Protein AF-A0A930A624-F1 (afdb_monomer)

Structure (mmCIF, N/CA/C/O backbone):
data_AF-A0A930A624-F1
#
_entry.id   AF-A0A930A624-F1
#
loop_
_atom_site.group_PDB
_atom_site.id
_atom_site.type_symbol
_atom_site.label_atom_id
_atom_site.label_alt_id
_atom_site.label_comp_id
_atom_site.label_asym_id
_atom_site.label_entity_id
_atom_site.label_seq_id
_atom_site.pdbx_PDB_ins_code
_atom_site.Cartn_x
_atom_site.Cartn_y
_atom_site.Cartn_z
_atom_site.occupancy
_atom_site.B_iso_or_equiv
_atom_site.auth_seq_id
_atom_site.auth_comp_id
_atom_site.auth_asym_id
_atom_site.auth_atom_id
_atom_site.pdbx_PDB_model_num
ATOM 1 N N . ASP A 1 1 ? 19.246 -5.053 -31.005 1.00 56.16 1 ASP A N 1
ATOM 2 C CA . ASP A 1 1 ? 19.132 -6.468 -31.396 1.00 56.16 1 ASP A CA 1
ATOM 3 C C . ASP A 1 1 ? 17.649 -6.793 -31.431 1.00 56.16 1 ASP A C 1
ATOM 5 O O . ASP A 1 1 ? 16.862 -6.047 -30.855 1.00 56.16 1 ASP A O 1
ATOM 9 N N . ASP A 1 2 ? 17.255 -7.890 -32.058 1.00 56.75 2 ASP A N 1
ATOM 10 C CA . ASP A 1 2 ? 15.862 -8.357 -32.020 1.00 56.75 2 ASP A CA 1
ATOM 11 C C . ASP A 1 2 ? 15.503 -8.996 -30.658 1.00 56.75 2 ASP A C 1
ATOM 13 O O . ASP A 1 2 ? 14.568 -9.784 -30.553 1.00 56.75 2 ASP A O 1
ATOM 17 N N . LYS A 1 3 ? 16.275 -8.694 -29.598 1.00 69.56 3 LYS A N 1
ATOM 18 C CA . LYS A 1 3 ? 16.177 -9.294 -28.258 1.00 69.56 3 LYS A CA 1
ATOM 19 C C . LYS A 1 3 ? 15.838 -8.288 -27.156 1.00 69.56 3 LYS A C 1
ATOM 21 O O . LYS A 1 3 ? 15.895 -8.645 -25.984 1.00 69.56 3 LYS A O 1
ATOM 26 N N . GLY A 1 4 ? 15.466 -7.054 -27.501 1.00 76.56 4 GLY A N 1
ATOM 27 C CA . GLY A 1 4 ? 15.007 -6.081 -26.509 1.00 76.56 4 GLY A CA 1
ATOM 28 C C . GLY A 1 4 ? 16.086 -5.710 -25.489 1.00 76.56 4 GLY A C 1
ATOM 29 O O . GLY A 1 4 ? 15.807 -5.646 -24.294 1.00 76.56 4 GLY A O 1
ATOM 30 N N . ARG A 1 5 ? 17.330 -5.490 -25.936 1.00 82.69 5 ARG A N 1
ATOM 31 C CA . ARG A 1 5 ? 18.436 -5.071 -25.059 1.00 82.69 5 ARG A CA 1
ATOM 32 C C . ARG A 1 5 ? 18.099 -3.780 -24.297 1.00 82.69 5 ARG A C 1
ATOM 34 O O . ARG A 1 5 ? 18.135 -2.685 -24.854 1.00 82.69 5 ARG A O 1
ATOM 41 N N . VAL A 1 6 ? 17.816 -3.913 -23.003 1.00 83.69 6 VAL A N 1
ATOM 42 C CA . VAL A 1 6 ? 17.619 -2.788 -22.083 1.00 83.69 6 VAL A CA 1
ATOM 43 C C . VAL A 1 6 ? 18.981 -2.316 -21.572 1.00 83.69 6 VAL A C 1
ATOM 45 O O . VAL A 1 6 ? 19.719 -3.089 -20.968 1.00 83.69 6 VAL A O 1
ATOM 48 N N . LEU A 1 7 ? 19.320 -1.046 -21.812 1.00 89.31 7 LEU A N 1
ATOM 49 C CA . LEU A 1 7 ? 20.556 -0.431 -21.298 1.00 89.31 7 LEU A CA 1
ATOM 50 C C . LEU A 1 7 ? 20.401 0.073 -19.854 1.00 89.31 7 LEU A C 1
ATOM 52 O O . LEU A 1 7 ? 21.366 0.071 -19.095 1.00 89.31 7 LEU A O 1
ATOM 56 N N . ARG A 1 8 ? 19.192 0.507 -19.471 1.00 91.25 8 ARG A N 1
ATOM 57 C CA . ARG A 1 8 ? 18.856 0.992 -18.124 1.00 91.25 8 ARG A CA 1
ATOM 58 C C . ARG A 1 8 ? 17.370 0.795 -17.841 1.00 91.25 8 ARG A C 1
ATOM 60 O O . ARG A 1 8 ? 16.536 1.115 -18.684 1.00 91.25 8 ARG A O 1
ATOM 67 N N . GLN A 1 9 ? 17.053 0.325 -16.638 1.00 91.38 9 GLN A N 1
ATOM 68 C CA . GLN A 1 9 ? 15.689 0.198 -16.136 1.00 91.38 9 GLN A CA 1
ATOM 69 C C . GLN A 1 9 ? 15.609 0.799 -14.735 1.00 91.38 9 GLN A C 1
ATOM 71 O O . GLN A 1 9 ? 16.284 0.346 -13.819 1.00 91.38 9 GLN A O 1
ATOM 76 N N . GLU A 1 10 ? 14.775 1.822 -14.577 1.00 95.75 10 GLU A N 1
ATOM 77 C CA . GLU A 1 10 ? 14.554 2.497 -13.288 1.00 95.75 10 GLU A CA 1
ATOM 78 C C . GLU A 1 10 ? 13.229 2.091 -12.642 1.00 95.75 10 GLU A C 1
ATOM 80 O O . GLU A 1 10 ? 13.035 2.236 -11.438 1.00 95.75 10 GLU A O 1
ATOM 85 N N . ARG A 1 11 ? 12.292 1.596 -13.457 1.00 92.81 11 ARG A N 1
ATOM 86 C CA . ARG A 1 11 ? 10.931 1.278 -13.037 1.00 92.81 11 ARG A CA 1
ATOM 87 C C . ARG A 1 11 ? 10.823 -0.201 -12.706 1.00 92.81 11 ARG A C 1
ATOM 89 O O . ARG A 1 11 ? 11.159 -1.060 -13.524 1.00 92.81 11 ARG A O 1
ATOM 96 N N . PHE A 1 12 ? 10.307 -0.478 -11.518 1.00 92.69 12 PHE A N 1
ATOM 97 C CA . PHE A 1 12 ? 9.934 -1.823 -11.113 1.00 92.69 12 PHE A CA 1
ATOM 98 C C . PHE A 1 12 ? 8.630 -2.250 -11.797 1.00 92.69 12 PHE A C 1
ATOM 100 O O . PHE A 1 12 ? 7.673 -1.479 -11.870 1.00 92.69 12 PHE A O 1
ATOM 107 N N . SER A 1 13 ? 8.589 -3.499 -12.255 1.00 92.25 13 SER A N 1
ATOM 108 C CA . SER A 1 13 ? 7.381 -4.175 -12.723 1.00 92.25 13 SER A CA 1
ATOM 109 C C . SER A 1 13 ? 7.362 -5.582 -12.139 1.00 92.25 13 SER A C 1
ATOM 111 O O . SER A 1 13 ? 8.307 -6.344 -12.341 1.00 92.25 13 SER A O 1
ATOM 113 N N . GLY A 1 14 ? 6.306 -5.930 -11.416 1.00 93.81 14 GLY A N 1
ATOM 114 C CA . GLY A 1 14 ? 6.192 -7.223 -10.756 1.00 93.81 14 GLY A CA 1
ATOM 115 C C . GLY A 1 14 ? 5.014 -7.254 -9.792 1.00 93.81 14 GLY A C 1
ATOM 116 O O . GLY A 1 14 ? 4.252 -6.294 -9.693 1.00 93.81 14 GLY A O 1
ATOM 117 N N . SER A 1 15 ? 4.874 -8.366 -9.077 1.00 96.38 15 SER A N 1
ATOM 118 C CA . SER A 1 15 ? 3.862 -8.501 -8.026 1.00 96.38 15 SER A CA 1
ATOM 119 C C . SER A 1 15 ? 4.308 -7.775 -6.755 1.00 96.38 15 SER A C 1
ATOM 121 O O . SER A 1 15 ? 5.484 -7.810 -6.395 1.00 96.38 15 SER A O 1
ATOM 123 N N . THR A 1 16 ? 3.375 -7.127 -6.060 1.00 94.56 16 THR A N 1
ATOM 124 C CA . THR A 1 16 ? 3.627 -6.472 -4.771 1.00 94.56 16 THR A CA 1
ATOM 125 C C . THR A 1 16 ? 2.442 -6.689 -3.835 1.00 94.56 16 THR A C 1
ATOM 127 O O . THR A 1 16 ? 1.302 -6.744 -4.286 1.00 94.56 16 THR A O 1
ATOM 130 N N . SER A 1 17 ? 2.717 -6.830 -2.539 1.00 96.50 17 SER A N 1
ATOM 131 C CA . SER A 1 17 ? 1.712 -6.922 -1.480 1.00 96.50 17 SER A CA 1
ATOM 132 C C . SER A 1 17 ? 2.183 -6.099 -0.284 1.00 96.50 17 SER A C 1
ATOM 134 O O . SER A 1 17 ? 3.375 -6.090 0.035 1.00 96.50 17 SER A O 1
ATOM 136 N N . ARG A 1 18 ? 1.263 -5.363 0.341 1.00 95.12 18 ARG A N 1
ATOM 137 C CA . ARG A 1 18 ? 1.508 -4.530 1.524 1.00 95.12 18 ARG A CA 1
ATOM 138 C C . ARG A 1 18 ? 0.332 -4.679 2.480 1.00 95.12 18 ARG A C 1
ATOM 140 O O . ARG A 1 18 ? -0.812 -4.650 2.039 1.00 95.12 18 ARG A O 1
ATOM 147 N N . THR A 1 19 ? 0.628 -4.774 3.770 1.00 95.00 19 THR A N 1
ATOM 148 C CA . THR A 1 19 ? -0.367 -4.931 4.837 1.00 95.00 19 THR A CA 1
ATOM 149 C C . THR A 1 19 ? -0.221 -3.787 5.831 1.00 95.00 19 THR A C 1
ATOM 151 O O . THR A 1 19 ? 0.898 -3.450 6.218 1.00 95.00 19 THR A O 1
ATOM 154 N N . PHE A 1 20 ? -1.343 -3.208 6.253 1.00 91.00 20 PHE A N 1
ATOM 155 C CA . PHE A 1 20 ? -1.401 -2.148 7.256 1.00 91.00 20 PHE A CA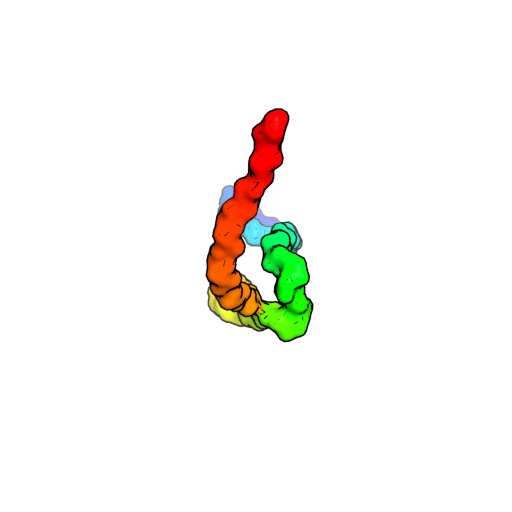 1
ATOM 156 C C . PHE A 1 20 ? -2.348 -2.573 8.377 1.00 91.00 20 PHE A C 1
ATOM 158 O O . PHE A 1 20 ? -3.410 -3.126 8.106 1.00 91.00 20 PHE A O 1
ATOM 165 N N . TYR A 1 21 ? -1.966 -2.313 9.626 1.00 90.75 21 TYR A N 1
ATOM 166 C CA . TYR A 1 21 ? -2.871 -2.452 10.763 1.00 90.75 21 TYR A CA 1
ATOM 167 C C . TYR A 1 21 ? -3.694 -1.170 10.904 1.00 90.75 21 TYR A C 1
ATOM 169 O O . TYR A 1 21 ? -3.120 -0.083 10.963 1.00 90.75 21 TYR A O 1
ATOM 177 N N . VAL A 1 22 ? -5.020 -1.299 10.939 1.00 87.38 22 VAL A N 1
ATOM 178 C CA . VAL A 1 22 ? -5.963 -0.163 10.935 1.00 87.38 22 VAL A CA 1
ATOM 179 C C . VAL A 1 22 ? -6.797 -0.063 12.216 1.00 87.38 22 VAL A C 1
ATOM 181 O O . VAL A 1 22 ? -7.695 0.767 12.294 1.00 87.38 22 VAL A O 1
ATOM 184 N N . GLY A 1 23 ? -6.471 -0.865 13.235 1.00 86.25 23 GLY A N 1
ATOM 185 C CA . GLY A 1 23 ? -7.233 -0.949 14.481 1.00 86.25 23 GLY A CA 1
ATOM 186 C C . GLY A 1 23 ? -8.426 -1.903 14.396 1.00 86.25 23 GLY A C 1
ATOM 187 O O . GLY A 1 23 ? -8.850 -2.303 13.314 1.00 86.25 23 GLY A O 1
ATOM 188 N N . ASP A 1 24 ? -8.968 -2.257 15.560 1.00 84.81 24 ASP A N 1
ATOM 189 C CA . ASP A 1 24 ? -10.016 -3.281 15.691 1.00 84.81 24 ASP A CA 1
ATOM 190 C C . ASP A 1 24 ? -11.439 -2.743 15.456 1.00 84.81 24 ASP A C 1
ATOM 192 O O . ASP A 1 24 ? -12.391 -3.515 15.350 1.00 84.81 24 ASP A O 1
ATOM 196 N N . ALA A 1 25 ? -11.616 -1.419 15.409 1.00 83.19 25 ALA A N 1
ATOM 197 C CA . ALA A 1 25 ? -12.934 -0.802 15.251 1.00 83.19 25 ALA A CA 1
ATOM 198 C C . ALA A 1 25 ? -13.389 -0.689 13.788 1.00 83.19 25 ALA A C 1
ATOM 200 O O . ALA A 1 25 ? -14.568 -0.435 13.534 1.00 83.19 25 ALA A O 1
ATOM 201 N N . ILE A 1 26 ? -12.470 -0.856 12.834 1.00 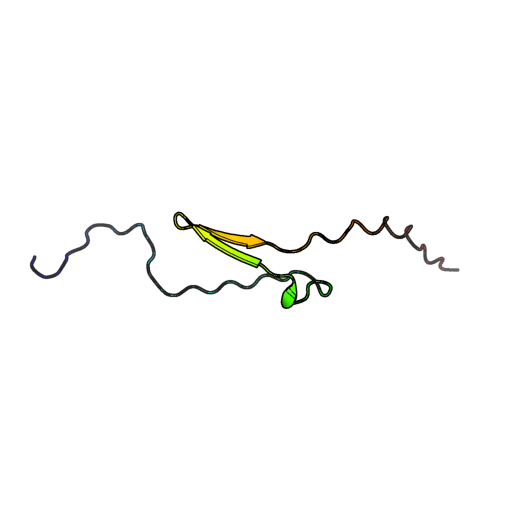84.31 26 ILE A N 1
ATOM 202 C CA . ILE A 1 26 ? -12.769 -0.781 11.405 1.00 84.31 26 ILE A CA 1
ATOM 203 C C . ILE A 1 26 ? -13.386 -2.103 10.965 1.00 84.31 26 ILE A C 1
ATOM 205 O O . ILE A 1 26 ? -12.786 -3.165 11.117 1.00 84.31 26 ILE A O 1
ATOM 209 N N . LYS A 1 27 ? -14.586 -2.034 10.391 1.00 83.75 27 LYS A N 1
ATOM 210 C CA . LYS A 1 27 ? -15.245 -3.188 9.779 1.00 83.75 27 LYS A CA 1
ATOM 211 C C . LYS A 1 27 ? -14.961 -3.221 8.287 1.00 83.75 27 LYS A C 1
ATOM 213 O O . LYS A 1 27 ? -14.889 -2.176 7.644 1.00 83.75 27 LYS A O 1
ATOM 218 N N . ASP A 1 28 ? -14.927 -4.423 7.722 1.00 82.25 28 ASP A N 1
ATOM 219 C CA . ASP A 1 28 ? -14.726 -4.644 6.284 1.00 82.25 28 ASP A CA 1
ATOM 220 C C . ASP A 1 28 ? -15.738 -3.881 5.413 1.00 82.25 28 ASP A C 1
ATOM 222 O O . ASP A 1 28 ? -15.407 -3.439 4.316 1.00 82.25 28 ASP A O 1
ATOM 226 N N . THR A 1 29 ? -16.965 -3.686 5.909 1.00 85.00 29 THR A N 1
ATOM 227 C CA . THR A 1 29 ? -18.040 -2.968 5.203 1.00 85.00 29 THR A CA 1
ATOM 228 C C . THR A 1 29 ? -17.791 -1.473 5.052 1.00 85.00 29 THR A C 1
ATOM 230 O O . THR A 1 29 ? -18.407 -0.845 4.195 1.00 85.00 29 THR A O 1
ATOM 233 N N . ASP A 1 30 ? -16.920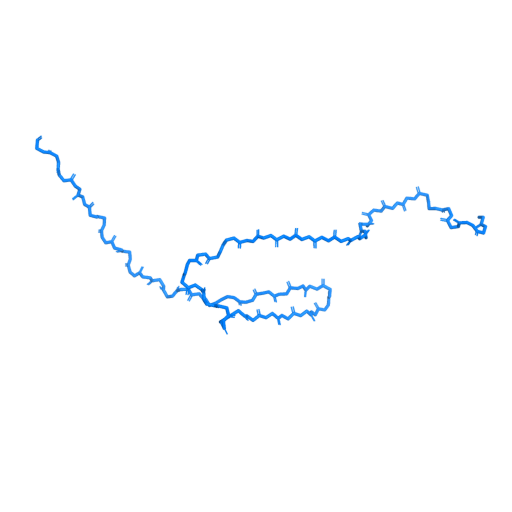 -0.900 5.880 1.00 84.44 30 ASP A N 1
ATOM 234 C CA . ASP A 1 30 ? -16.704 0.545 5.933 1.00 84.44 30 ASP A CA 1
ATOM 235 C C . ASP A 1 30 ? -15.492 0.972 5.084 1.00 84.44 30 ASP A C 1
ATOM 237 O O . A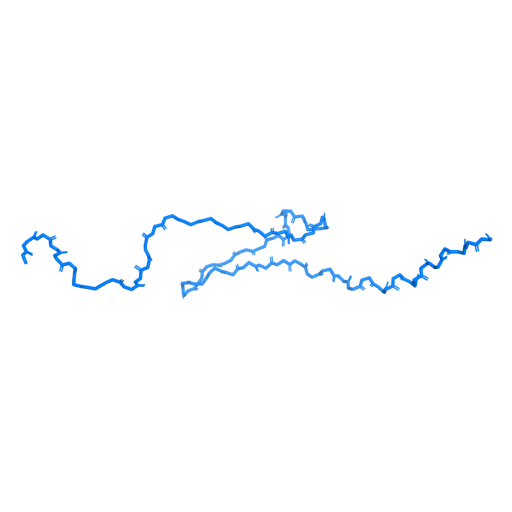SP A 1 30 ? -15.235 2.165 4.901 1.00 84.44 30 ASP A O 1
ATOM 241 N N . ILE A 1 31 ? -14.758 0.004 4.524 1.00 90.25 31 ILE A N 1
ATOM 242 C CA . ILE A 1 31 ? -13.573 0.230 3.696 1.00 90.25 31 ILE A CA 1
ATOM 243 C C . ILE A 1 31 ? -13.998 0.488 2.251 1.00 90.25 31 ILE A C 1
ATOM 245 O O . ILE A 1 31 ? -14.587 -0.369 1.594 1.00 90.25 31 ILE A O 1
ATOM 249 N N . HIS A 1 32 ? -13.631 1.655 1.726 1.00 92.50 32 HIS A N 1
ATOM 250 C CA . HIS A 1 32 ? -13.891 2.028 0.337 1.00 92.50 32 HIS A CA 1
ATOM 251 C C . HIS A 1 32 ? -12.572 2.198 -0.418 1.00 92.50 32 HIS A C 1
ATOM 253 O O . HIS A 1 32 ? -11.591 2.707 0.123 1.00 92.50 32 HIS A O 1
ATOM 259 N N . ALA A 1 33 ? -12.529 1.775 -1.682 1.00 95.25 33 ALA A N 1
ATOM 260 C CA . ALA A 1 33 ? -11.331 1.875 -2.509 1.00 95.25 33 ALA A CA 1
ATOM 261 C C . ALA A 1 33 ? -11.656 2.397 -3.911 1.00 95.25 33 ALA A C 1
ATOM 263 O O . ALA A 1 33 ? -12.682 2.057 -4.497 1.00 95.25 33 ALA A O 1
ATOM 264 N N . SER A 1 34 ? -10.752 3.205 -4.460 1.00 97.12 34 SER A N 1
ATOM 265 C CA . SER A 1 34 ? -10.815 3.693 -5.838 1.00 97.12 34 SER A CA 1
ATOM 266 C C . SER A 1 34 ? -9.425 3.707 -6.466 1.00 97.12 34 SER A C 1
ATOM 268 O O . SER A 1 34 ? -8.417 3.871 -5.776 1.00 97.12 34 SER A O 1
ATOM 270 N N . PHE A 1 35 ? -9.364 3.503 -7.780 1.00 97.62 35 PHE A N 1
ATOM 271 C CA . PHE A 1 35 ? -8.123 3.559 -8.541 1.00 97.62 35 PHE A CA 1
ATOM 272 C C . PHE A 1 35 ? -8.297 4.502 -9.719 1.00 97.62 35 PHE A C 1
ATOM 274 O O . PHE A 1 35 ? -9.102 4.240 -10.612 1.00 97.62 35 PHE A O 1
ATOM 281 N N . ASP A 1 36 ? -7.539 5.591 -9.706 1.00 98.12 36 ASP A N 1
ATOM 282 C CA . ASP A 1 36 ? -7.578 6.605 -10.750 1.00 98.12 36 ASP A CA 1
ATOM 283 C C . ASP A 1 36 ? -6.180 7.190 -10.971 1.00 98.12 36 ASP A C 1
ATOM 285 O O . ASP A 1 36 ? -5.393 7.324 -10.032 1.00 98.12 36 ASP A O 1
ATOM 289 N N . ASN A 1 37 ? -5.849 7.494 -12.228 1.00 96.69 37 ASN A N 1
ATOM 290 C CA . ASN A 1 37 ? -4.570 8.095 -12.626 1.00 96.69 37 ASN A CA 1
ATOM 291 C C . ASN A 1 37 ? -3.311 7.391 -12.066 1.00 96.69 37 ASN A C 1
ATOM 293 O O . ASN A 1 37 ? -2.298 8.024 -11.768 1.00 96.69 37 ASN A O 1
ATOM 297 N N . GLY A 1 38 ? -3.355 6.060 -11.932 1.00 95.88 38 GLY A N 1
ATOM 298 C CA . GLY A 1 38 ? -2.232 5.264 -11.423 1.00 95.88 38 GLY A CA 1
ATOM 299 C C . GLY A 1 38 ? -2.090 5.256 -9.897 1.00 95.88 38 GLY A C 1
ATOM 300 O O . GLY A 1 38 ? -1.087 4.752 -9.391 1.00 95.88 38 GLY A O 1
ATOM 301 N N . ILE A 1 39 ? -3.072 5.790 -9.166 1.00 97.06 39 ILE A N 1
ATOM 302 C CA . ILE A 1 39 ? -3.071 5.891 -7.706 1.00 97.06 39 ILE A CA 1
ATOM 303 C C . ILE A 1 39 ? -4.214 5.050 -7.141 1.00 97.06 39 ILE A C 1
ATOM 305 O O . ILE A 1 39 ? -5.378 5.247 -7.483 1.00 97.06 39 ILE A O 1
ATOM 309 N N . LEU A 1 40 ? -3.878 4.127 -6.239 1.00 96.56 40 LEU A N 1
ATOM 310 C CA . LEU A 1 40 ? -4.851 3.419 -5.411 1.00 96.56 40 LEU A CA 1
ATOM 311 C C . LEU A 1 40 ? -5.130 4.252 -4.158 1.00 96.56 40 LEU A C 1
ATOM 313 O O . LEU A 1 40 ? -4.222 4.480 -3.358 1.00 96.56 40 LEU A O 1
ATOM 317 N N . LYS A 1 41 ? -6.378 4.688 -3.984 1.00 96.06 41 LYS A N 1
ATOM 318 C CA . LYS A 1 41 ? -6.853 5.395 -2.794 1.00 96.06 41 LYS A CA 1
ATOM 319 C C . LYS A 1 41 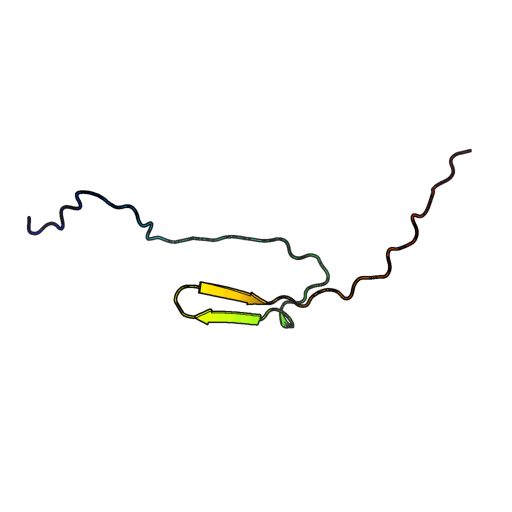? -7.736 4.461 -1.970 1.00 96.06 41 LYS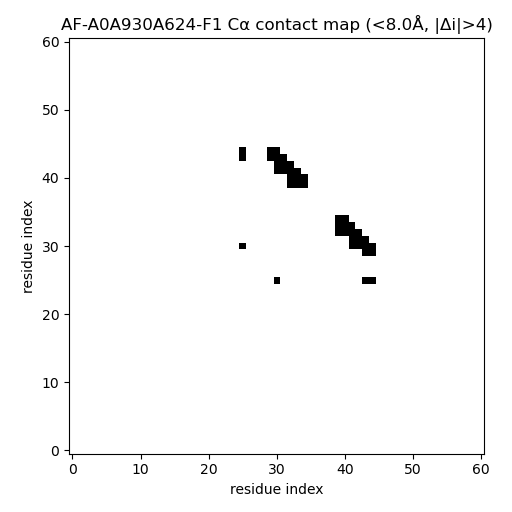 A C 1
ATOM 321 O O . LYS A 1 41 ? -8.696 3.904 -2.497 1.00 96.06 41 LYS A O 1
ATOM 326 N N . ILE A 1 42 ? -7.409 4.313 -0.689 1.00 94.06 42 ILE A N 1
ATOM 327 C CA . ILE A 1 42 ? -8.185 3.547 0.294 1.00 94.06 42 ILE A CA 1
ATOM 328 C C . ILE A 1 42 ? -8.713 4.542 1.328 1.00 94.06 42 ILE A C 1
ATOM 330 O O . ILE A 1 42 ? -7.935 5.299 1.907 1.00 94.06 42 ILE A O 1
ATOM 334 N N . GLU A 1 43 ? -10.025 4.561 1.527 1.00 91.69 43 GLU A N 1
ATOM 335 C CA . GLU A 1 43 ? -10.720 5.418 2.483 1.00 91.69 43 GLU A CA 1
ATOM 336 C C . GLU A 1 43 ? -11.223 4.565 3.650 1.00 91.69 43 GLU A C 1
ATOM 338 O O . GLU A 1 43 ? -11.905 3.557 3.458 1.00 91.69 43 GLU A O 1
ATOM 343 N N . LEU A 1 44 ? -10.844 4.975 4.860 1.00 90.69 44 LEU A N 1
ATOM 344 C CA . LEU A 1 44 ? -11.235 4.351 6.120 1.00 90.69 44 LEU A CA 1
ATOM 345 C C . LEU A 1 44 ? -12.062 5.366 6.917 1.00 90.69 44 LEU A C 1
ATOM 347 O O . LEU A 1 44 ? -11.736 6.559 6.880 1.00 90.69 44 LEU A O 1
ATOM 351 N N . PRO A 1 45 ? -13.106 4.937 7.644 1.00 86.56 45 PRO A N 1
ATOM 352 C CA . PRO A 1 45 ? -13.853 5.836 8.507 1.00 86.56 45 PRO A CA 1
ATOM 353 C C . PRO A 1 45 ? -12.939 6.342 9.625 1.00 86.56 45 PRO A C 1
ATOM 355 O O . PRO A 1 45 ? -12.280 5.569 10.319 1.00 86.56 45 PRO A O 1
ATOM 358 N N . THR A 1 46 ? -12.889 7.656 9.812 1.00 74.12 46 THR A N 1
ATOM 359 C CA . THR A 1 46 ? -12.178 8.241 10.948 1.00 74.12 46 THR A CA 1
ATOM 360 C C . THR A 1 46 ? -12.968 7.924 12.212 1.00 74.12 46 THR A C 1
ATOM 362 O O . THR A 1 46 ? -14.134 8.313 12.314 1.00 74.12 46 THR A O 1
ATOM 365 N N . GLU A 1 47 ? -12.354 7.253 13.189 1.00 66.88 47 GLU A N 1
ATOM 366 C CA . GLU A 1 47 ? -12.951 7.171 14.521 1.00 66.88 47 GLU A CA 1
ATOM 367 C C . GLU A 1 47 ? -13.221 8.599 15.015 1.00 66.88 47 GLU A C 1
ATOM 369 O O 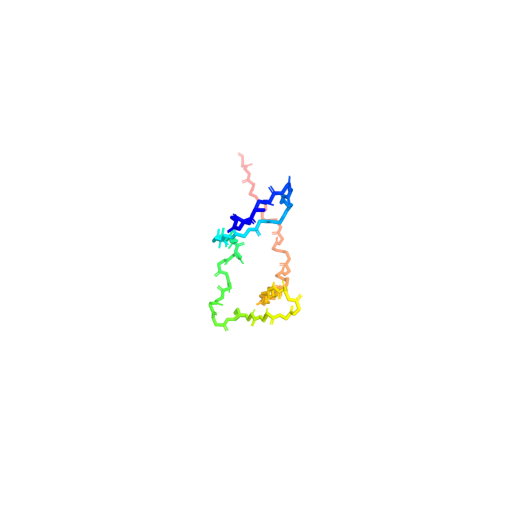. GLU A 1 47 ? -12.330 9.456 15.020 1.00 66.88 47 GLU A O 1
ATOM 374 N N . GLN A 1 48 ? -14.467 8.880 15.410 1.00 57.31 48 GLN A N 1
ATOM 375 C CA . GLN A 1 48 ? -14.759 10.086 16.176 1.00 57.31 48 GLN A CA 1
ATOM 376 C C . GLN A 1 48 ? -13.818 10.067 17.375 1.00 57.31 48 GLN A C 1
ATOM 378 O O . GLN A 1 48 ? -13.822 9.081 18.111 1.00 57.31 48 GLN A O 1
ATOM 383 N N . LYS A 1 49 ? -12.987 11.109 17.535 1.00 54.12 49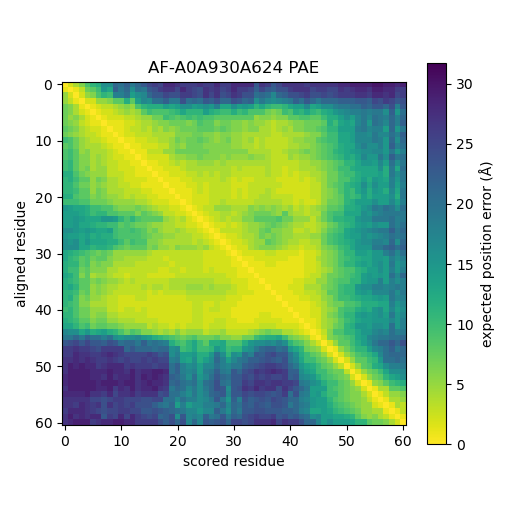 LYS A N 1
ATOM 384 C CA . LYS A 1 49 ? -12.102 11.261 18.694 1.00 54.12 49 LYS A CA 1
ATOM 385 C C . LYS A 1 49 ? -12.924 10.952 19.942 1.00 54.12 49 LYS A C 1
ATOM 387 O O . LYS A 1 49 ? -13.742 11.778 20.341 1.00 54.12 49 LYS A O 1
ATOM 392 N N . LYS A 1 50 ? -12.726 9.771 20.535 1.00 53.84 50 LYS A N 1
ATOM 393 C CA . LYS A 1 50 ? -13.156 9.538 21.908 1.00 53.84 50 LYS A CA 1
ATOM 394 C C . LYS A 1 50 ? -12.475 10.637 22.704 1.00 53.84 50 LYS A C 1
ATOM 396 O O . LYS A 1 50 ? -11.253 10.769 22.623 1.00 53.84 50 LYS A O 1
ATOM 401 N N . GLU A 1 51 ? -13.275 11.469 23.364 1.00 56.53 51 GLU A N 1
ATOM 402 C CA . GLU A 1 51 ? -12.777 12.384 24.384 1.00 56.53 51 GLU A CA 1
ATOM 403 C C . GLU A 1 51 ? -11.802 11.583 25.243 1.00 56.53 51 GLU A C 1
ATOM 405 O O . GLU A 1 51 ? -12.151 10.498 25.712 1.00 56.53 51 GLU A O 1
ATOM 410 N N . GLU A 1 52 ? -10.548 12.039 25.293 1.00 58.53 52 GLU A N 1
ATOM 411 C CA . GLU A 1 52 ? -9.455 11.313 25.929 1.00 58.53 52 GLU A CA 1
ATOM 412 C C . GLU A 1 52 ? -9.925 10.832 27.303 1.00 58.53 52 GLU A C 1
ATOM 414 O O . GLU A 1 52 ? -10.285 11.651 28.152 1.00 58.53 52 GLU A O 1
ATOM 419 N N . GLU A 1 53 ? -9.971 9.508 27.514 1.00 62.47 53 GLU A N 1
ATOM 420 C CA . GLU A 1 53 ? -10.264 8.972 28.839 1.00 62.47 53 GLU A CA 1
ATOM 421 C C . GLU A 1 53 ? -9.243 9.585 29.794 1.00 62.47 53 GLU A C 1
ATOM 423 O O . GLU A 1 53 ? -8.030 9.397 29.645 1.00 62.47 53 GLU A O 1
ATOM 428 N N . THR A 1 54 ? -9.746 10.374 30.743 1.00 63.66 54 THR A N 1
ATOM 429 C CA . THR A 1 54 ? -8.944 11.012 31.779 1.00 63.66 54 THR A CA 1
ATOM 430 C C . THR A 1 54 ? -8.018 9.960 32.374 1.00 63.66 54 THR A C 1
ATOM 432 O O . THR A 1 54 ? -8.467 8.890 32.788 1.00 63.66 54 THR A O 1
ATOM 435 N N . LYS A 1 55 ? -6.704 10.226 32.335 1.00 69.38 55 LYS A N 1
ATOM 436 C CA . LYS A 1 55 ? -5.666 9.283 32.774 1.00 69.38 55 LYS A CA 1
ATOM 437 C C . LYS A 1 55 ? -6.060 8.691 34.128 1.00 69.38 55 LYS A C 1
ATOM 439 O O . LYS A 1 55 ? -6.057 9.395 35.137 1.00 69.38 55 LYS A O 1
ATOM 444 N N . LYS A 1 56 ? -6.417 7.406 34.141 1.00 73.00 56 LYS A N 1
ATOM 445 C CA . LYS A 1 56 ? -6.742 6.671 35.365 1.00 73.00 56 LYS A CA 1
ATOM 446 C C . LYS A 1 56 ? -5.427 6.421 36.096 1.00 73.00 56 LYS A C 1
ATOM 448 O O . LYS A 1 56 ? -4.646 5.560 35.697 1.00 73.00 56 LYS A O 1
ATOM 453 N N . PHE A 1 57 ? -5.146 7.235 37.108 1.00 77.81 57 PHE A N 1
ATOM 454 C CA . PHE A 1 57 ? -4.012 7.019 38.000 1.00 77.81 57 PHE A CA 1
ATOM 455 C C . PHE A 1 57 ? -4.289 5.786 38.864 1.00 77.81 57 PHE A C 1
ATOM 457 O O . PHE A 1 57 ? -5.376 5.648 39.422 1.00 77.81 57 PHE A O 1
ATOM 464 N N . ILE A 1 58 ? -3.309 4.888 38.954 1.00 77.81 58 ILE A N 1
ATOM 465 C CA . ILE A 1 58 ? -3.328 3.774 39.901 1.00 77.81 58 ILE A CA 1
ATOM 466 C C . ILE A 1 58 ? -2.466 4.211 41.082 1.00 77.81 58 ILE A C 1
ATOM 468 O O . ILE A 1 58 ? -1.255 4.373 40.932 1.00 77.81 58 ILE A O 1
ATOM 472 N N . GLU A 1 59 ? -3.091 4.450 42.232 1.00 74.69 59 GLU A N 1
ATOM 473 C CA . GLU A 1 59 ? -2.369 4.690 43.481 1.00 74.69 59 GLU A CA 1
ATOM 474 C C . GLU A 1 59 ? -1.740 3.385 43.981 1.00 74.69 59 GLU A C 1
ATOM 476 O O . GLU A 1 59 ? -2.371 2.327 43.967 1.00 74.69 59 GLU A O 1
ATOM 481 N N . ILE A 1 60 ? -0.486 3.472 44.425 1.00 73.81 60 ILE A N 1
ATOM 482 C CA . ILE A 1 60 ? 0.214 2.397 45.129 1.00 73.81 60 ILE A CA 1
ATOM 483 C C . ILE A 1 60 ? 0.422 2.890 46.564 1.00 73.81 60 ILE A C 1
ATOM 485 O O . ILE A 1 60 ? 0.991 3.966 46.753 1.00 73.81 60 ILE A O 1
ATOM 489 N N . LEU A 1 61 ? -0.091 2.124 47.532 1.00 71.88 61 LEU A N 1
ATOM 490 C CA . LEU A 1 61 ? 0.073 2.336 48.978 1.00 71.88 61 LEU A CA 1
ATOM 491 C C . LEU A 1 61 ? 1.496 2.009 49.444 1.00 71.88 61 LEU A C 1
ATOM 493 O O . LEU A 1 61 ? 2.051 0.997 48.956 1.00 71.88 61 LEU A O 1
#

Sequence (61 aa):
DDKGRVLRQERFSGSTSRTFYVGDAIKDTDIHASFDNGILKIELPTEQKKEEETKKFIEIL

Mean predicted aligned error: 10.82 Å

Solvent-accessible surface area (backbone atoms only — not comparable to full-atom values): 4748 Å² total; per-residue (Å²): 115,103,73,73,80,76,91,78,82,90,74,88,83,79,92,84,88,86,86,80,90,79,67,90,85,65,52,81,89,58,57,44,76,50,77,56,99,93,42,82,46,77,48,69,78,76,74,75,78,70,74,75,75,73,82,80,80,80,87,80,134

Nearest PDB structures (foldseek):
  6l6m-assembly1_A  TM=6.257E-01  e=2.854E+00  Entamoeba histolytica
  5l6m-assembly2_I  TM=4.103E-01  e=4.307E+00  Caulobacter vibrioides CB15
  3ic3-assembly3_B  TM=3.624E-01  e=7.989E+00  Rhodopseudomonas palustris

Foldseek 3Di:
DVPPDDPDDDDDDDDDDDDDDDDDVWDPVQWDWDDDPNDIDIDTDDPDPDPPDDPDDDDDD

Secondary structure (DSSP, 8-state):
-TT---S---S--S---------TT--GGG-EEEEETTEEEEE-PPPP---PPP-------

pLDDT: mean 83.07, std 13.32, range [53.84, 98.12]

Radius of 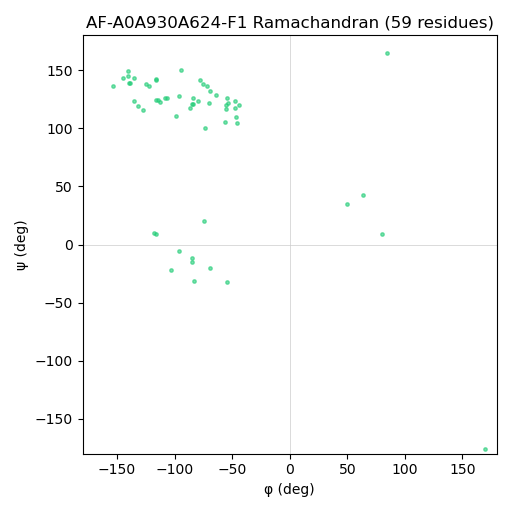gyration: 23.25 Å; Cα contacts (8 Å, |Δi|>4): 21; chains: 1; bounding box: 39×22×81 Å